Protein AF-A0AA41VUK5-F1 (afdb_monomer_lite)

Structure (mmCIF, N/CA/C/O backbone):
data_AF-A0AA41VUK5-F1
#
_entry.id   AF-A0AA41VUK5-F1
#
loop_
_atom_site.group_PDB
_atom_site.id
_atom_site.type_symbol
_atom_site.label_atom_id
_atom_site.label_alt_id
_atom_site.label_comp_id
_atom_site.label_asym_id
_atom_site.label_entity_id
_atom_site.label_seq_id
_atom_site.pdbx_PDB_ins_code
_atom_site.Cartn_x
_atom_site.Cartn_y
_atom_site.Cartn_z
_atom_site.occupancy
_atom_site.B_iso_or_equiv
_atom_site.auth_seq_id
_atom_site.auth_comp_id
_atom_site.auth_asym_id
_atom_site.auth_atom_id
_atom_site.pdbx_PDB_model_num
ATOM 1 N N . GLU A 1 1 ? 7.757 -3.189 17.950 1.00 80.50 1 GLU A N 1
ATOM 2 C CA . GLU A 1 1 ? 7.364 -1.776 18.162 1.00 80.50 1 GLU A CA 1
ATOM 3 C C . GLU A 1 1 ? 5.912 -1.468 17.794 1.00 80.50 1 GLU A C 1
ATOM 5 O O . GLU A 1 1 ? 5.217 -0.944 18.649 1.00 80.50 1 GLU A O 1
ATOM 10 N N . GLU A 1 2 ? 5.411 -1.801 16.595 1.00 85.94 2 GLU A N 1
ATOM 11 C CA . GLU A 1 2 ? 4.007 -1.494 16.221 1.00 85.94 2 GLU A CA 1
ATOM 12 C C . GLU A 1 2 ? 2.964 -2.156 17.134 1.00 85.94 2 GLU A C 1
ATOM 14 O O . GLU A 1 2 ? 2.007 -1.518 17.558 1.00 85.94 2 GLU A O 1
ATOM 19 N N . VAL A 1 3 ? 3.209 -3.399 17.563 1.00 90.19 3 VAL A N 1
ATOM 20 C CA . VAL A 1 3 ? 2.351 -4.091 18.543 1.00 90.19 3 VAL A CA 1
ATOM 21 C C . VAL A 1 3 ? 2.268 -3.326 19.873 1.00 90.19 3 VAL A C 1
ATOM 23 O O . VAL A 1 3 ? 1.224 -3.314 20.525 1.00 90.19 3 VAL A O 1
ATOM 26 N N . ALA A 1 4 ? 3.339 -2.635 20.275 1.00 90.19 4 ALA A N 1
ATOM 27 C CA . ALA A 1 4 ? 3.321 -1.806 21.478 1.00 90.19 4 ALA A CA 1
ATOM 28 C C . ALA A 1 4 ? 2.457 -0.547 21.281 1.00 90.19 4 ALA A C 1
ATOM 30 O O . ALA A 1 4 ? 1.720 -0.176 22.194 1.00 90.19 4 ALA A O 1
ATOM 31 N N . VAL A 1 5 ? 2.489 0.067 20.089 1.00 87.38 5 VAL A N 1
ATOM 32 C CA . VAL A 1 5 ? 1.608 1.193 19.721 1.00 87.38 5 VAL A CA 1
ATOM 33 C C . VAL A 1 5 ? 0.143 0.755 19.754 1.00 87.38 5 VAL A C 1
ATOM 35 O O . VAL A 1 5 ? -0.670 1.407 20.407 1.00 87.38 5 VAL A O 1
ATOM 38 N N . LEU A 1 6 ? -0.177 -0.396 19.155 1.00 89.31 6 LEU A N 1
ATOM 39 C CA . LEU A 1 6 ? -1.510 -1.006 19.207 1.00 89.31 6 LEU A CA 1
ATOM 40 C C . LEU A 1 6 ? -1.979 -1.235 20.651 1.00 89.31 6 LEU A C 1
ATOM 42 O O . LEU A 1 6 ? -3.085 -0.848 21.024 1.00 89.31 6 LEU A O 1
ATOM 46 N N . THR A 1 7 ? -1.124 -1.832 21.483 1.00 91.62 7 THR A N 1
ATOM 47 C CA . THR A 1 7 ? -1.455 -2.143 22.883 1.00 91.62 7 THR A CA 1
ATOM 48 C C . THR A 1 7 ? -1.691 -0.866 23.694 1.00 91.62 7 THR A C 1
ATOM 50 O O . THR A 1 7 ? -2.613 -0.804 24.509 1.00 91.62 7 THR A O 1
ATOM 53 N N . LYS A 1 8 ? -0.901 0.187 23.444 1.00 89.75 8 LYS A N 1
ATOM 54 C CA . LYS A 1 8 ? -1.077 1.507 24.063 1.00 89.75 8 LYS A CA 1
ATOM 55 C C . LYS A 1 8 ? -2.396 2.158 23.641 1.00 89.75 8 LYS A C 1
ATOM 57 O O . LYS A 1 8 ? -3.112 2.649 24.512 1.00 89.75 8 LYS A O 1
ATOM 62 N N . ALA A 1 9 ? -2.733 2.122 22.351 1.00 86.00 9 ALA A N 1
ATOM 63 C CA . ALA A 1 9 ? -3.999 2.644 21.837 1.00 86.00 9 ALA A CA 1
ATOM 64 C C . ALA A 1 9 ? -5.201 1.916 22.464 1.00 86.00 9 ALA A C 1
ATOM 66 O O . ALA A 1 9 ? -6.116 2.561 22.972 1.00 86.00 9 ALA A O 1
ATOM 67 N N . LEU A 1 10 ? -5.152 0.581 22.551 1.00 88.31 10 LEU A N 1
ATOM 68 C CA . LEU A 1 10 ? -6.179 -0.230 23.218 1.00 88.31 10 LEU A CA 1
ATOM 69 C C . LEU A 1 10 ? -6.346 0.135 24.698 1.00 88.31 10 LEU A C 1
ATOM 71 O O . LEU A 1 10 ? -7.467 0.330 25.175 1.00 88.31 10 LEU A O 1
ATOM 75 N N . ALA A 1 11 ? -5.235 0.268 25.427 1.00 89.06 11 ALA A N 1
ATOM 76 C CA . ALA A 1 11 ? -5.258 0.651 26.835 1.00 89.06 11 ALA A CA 1
ATOM 77 C C . ALA A 1 11 ? -5.835 2.063 27.044 1.00 89.06 11 ALA A C 1
ATOM 79 O O . ALA A 1 11 ? -6.553 2.298 28.018 1.00 89.06 11 ALA A O 1
ATOM 80 N N . GLN A 1 12 ? -5.550 3.003 26.139 1.00 86.88 12 GLN A N 1
ATOM 81 C CA . GLN A 1 12 ? -6.107 4.358 26.173 1.00 86.88 12 GLN A CA 1
ATOM 82 C C . GLN A 1 12 ? -7.608 4.368 25.876 1.00 86.88 12 GLN A C 1
ATOM 84 O O . GLN A 1 12 ? -8.361 4.985 26.630 1.00 86.88 12 GLN A O 1
ATOM 89 N N . SER A 1 13 ? -8.066 3.644 24.850 1.00 86.00 13 SER A N 1
ATOM 90 C CA . SER A 1 13 ? -9.497 3.514 24.549 1.00 86.00 13 SER A CA 1
ATOM 91 C C . SER A 1 13 ? -10.267 2.894 25.717 1.00 86.00 13 SER A C 1
ATOM 93 O O . SER A 1 13 ? -11.343 3.376 26.061 1.00 86.00 13 SER A O 1
ATOM 95 N N . SER A 1 14 ? -9.688 1.894 26.388 1.00 84.75 14 SER A N 1
ATOM 96 C CA . SER A 1 14 ? -10.277 1.279 27.585 1.00 84.75 14 SER A CA 1
ATOM 97 C C . SER A 1 14 ? -10.392 2.253 28.768 1.00 84.75 14 SER A C 1
ATOM 99 O O . SER A 1 14 ? -11.403 2.243 29.472 1.00 84.75 14 SER A O 1
ATOM 101 N N . LYS A 1 15 ? -9.386 3.112 28.987 1.00 85.00 15 LYS A N 1
ATOM 102 C CA . LYS A 1 15 ? -9.393 4.106 30.076 1.00 85.00 15 LYS A CA 1
ATOM 103 C C . LYS A 1 15 ? -10.351 5.267 29.816 1.00 85.00 15 LYS A C 1
ATOM 105 O O . LYS A 1 15 ? -11.057 5.676 30.736 1.00 85.00 15 LYS A O 1
ATOM 110 N N . ASN A 1 16 ? -10.354 5.793 28.593 1.00 82.88 16 ASN A N 1
ATOM 111 C CA . ASN A 1 16 ? -11.077 7.016 28.247 1.00 82.88 16 ASN A CA 1
ATOM 112 C C . ASN A 1 16 ? -12.556 6.754 27.958 1.00 82.88 16 ASN A C 1
ATOM 114 O O . ASN A 1 16 ? -13.398 7.578 28.301 1.00 82.88 16 ASN A O 1
ATOM 118 N N . ASN A 1 17 ? -12.884 5.590 27.393 1.00 76.38 17 ASN A N 1
ATOM 119 C CA . ASN A 1 17 ? -14.237 5.282 26.951 1.00 76.38 17 ASN A CA 1
ATOM 120 C C . ASN A 1 17 ? -14.781 4.042 27.670 1.00 76.38 17 ASN A C 1
ATOM 122 O O . ASN A 1 17 ? -14.970 2.987 27.064 1.00 76.38 17 ASN A O 1
ATOM 126 N N . LYS A 1 18 ? -15.023 4.157 28.984 1.00 75.81 18 LYS A N 1
ATOM 127 C CA . LYS A 1 18 ? -15.588 3.077 29.813 1.00 75.81 18 LYS A CA 1
ATOM 128 C C . LYS A 1 18 ? -16.894 2.541 29.205 1.00 75.81 18 LYS A C 1
ATOM 130 O O . LYS A 1 18 ? -17.957 3.118 29.409 1.00 75.81 18 LYS A O 1
ATOM 135 N N . GLY A 1 19 ? -16.798 1.427 28.481 1.00 73.56 19 GLY A N 1
ATOM 136 C CA . GLY A 1 19 ? -17.931 0.733 27.869 1.00 73.56 19 GLY A CA 1
ATOM 137 C C . GLY A 1 19 ? -18.245 1.104 26.416 1.00 73.56 19 GLY A C 1
ATOM 138 O O . GLY A 1 19 ? -19.202 0.550 25.880 1.00 73.56 19 GLY A O 1
ATOM 139 N N . SER A 1 20 ? -17.476 1.978 25.749 1.00 83.44 20 SER A N 1
ATOM 140 C CA . SER A 1 20 ? -17.679 2.170 24.306 1.00 83.44 20 SER A CA 1
ATOM 141 C C . SER A 1 20 ? -17.077 1.001 23.520 1.00 83.44 20 SER A C 1
ATOM 143 O O . SER A 1 20 ? -15.975 0.548 23.847 1.00 83.44 20 SER A O 1
ATOM 145 N N . PRO A 1 21 ? -17.731 0.539 22.443 1.00 86.06 21 PRO A N 1
ATOM 146 C CA . PRO A 1 21 ? -17.105 -0.399 21.523 1.00 86.06 21 PRO A CA 1
ATOM 147 C C . PRO A 1 21 ? -15.835 0.220 20.921 1.00 86.06 21 PRO A C 1
ATOM 149 O O . PRO A 1 21 ? -15.783 1.419 20.641 1.00 86.06 21 PRO A O 1
ATOM 152 N N . VAL A 1 22 ? -14.805 -0.604 20.738 1.00 85.88 22 VAL A N 1
ATOM 153 C CA . VAL A 1 22 ? -13.544 -0.222 20.088 1.00 85.88 22 VAL A CA 1
ATOM 154 C C . VAL A 1 22 ? -13.500 -0.875 18.715 1.00 85.88 22 VAL A C 1
ATOM 156 O O . VAL A 1 22 ? -13.716 -2.082 18.600 1.00 85.88 22 VAL A O 1
ATOM 159 N N . ASN A 1 23 ? -13.186 -0.101 17.674 1.00 85.19 23 ASN A N 1
ATOM 160 C CA . ASN A 1 23 ? -12.984 -0.657 16.341 1.00 85.19 23 ASN A CA 1
ATOM 161 C C . ASN A 1 23 ? -11.609 -1.340 16.246 1.00 85.19 23 ASN A C 1
ATOM 163 O O . ASN A 1 23 ? -10.607 -0.724 15.880 1.00 85.19 23 ASN A O 1
ATOM 167 N N . LEU A 1 24 ? -11.564 -2.629 16.591 1.00 86.88 24 LEU A N 1
ATOM 168 C CA . LEU A 1 24 ? -10.346 -3.438 16.509 1.00 86.88 24 LEU A CA 1
ATOM 169 C C . LEU A 1 24 ? -9.798 -3.541 15.082 1.00 86.88 24 LEU A C 1
ATOM 171 O O . LEU A 1 24 ? -8.582 -3.596 14.916 1.00 86.88 24 LEU A O 1
ATOM 175 N N . ALA A 1 25 ? -10.669 -3.545 14.069 1.00 81.75 25 ALA A N 1
ATOM 176 C CA . ALA A 1 25 ? -10.251 -3.663 12.677 1.00 81.75 25 ALA A CA 1
ATOM 177 C C . ALA A 1 25 ? -9.409 -2.455 12.246 1.00 81.75 25 ALA A C 1
ATOM 179 O O . ALA A 1 25 ? -8.346 -2.635 11.657 1.00 81.75 25 ALA A O 1
ATOM 180 N N . ASP A 1 26 ? -9.824 -1.238 12.610 1.00 78.69 26 ASP A N 1
ATOM 181 C CA . ASP A 1 26 ? -9.050 -0.027 12.316 1.00 78.69 26 ASP A CA 1
ATOM 182 C C . ASP A 1 26 ? -7.681 -0.041 13.011 1.00 78.69 26 ASP A C 1
ATOM 184 O O . ASP A 1 26 ? -6.660 0.220 12.373 1.00 78.69 26 ASP A O 1
ATOM 188 N N . LEU A 1 27 ? -7.635 -0.395 14.300 1.00 83.06 27 LEU A N 1
ATOM 189 C CA . LEU A 1 27 ? -6.386 -0.430 15.069 1.00 83.06 27 LEU A CA 1
ATOM 190 C C . LEU A 1 27 ? -5.403 -1.489 14.543 1.00 83.06 27 LEU A C 1
ATOM 192 O O . LEU A 1 27 ? -4.204 -1.224 14.418 1.00 83.06 27 LEU A O 1
ATOM 196 N N . LEU A 1 28 ? -5.901 -2.682 14.208 1.00 85.69 28 LEU A N 1
ATOM 197 C CA . LEU A 1 28 ? -5.095 -3.754 13.619 1.00 85.69 28 LEU A CA 1
ATOM 198 C C . LEU A 1 28 ? -4.603 -3.392 12.218 1.00 85.69 28 LEU A C 1
ATOM 200 O O . LEU A 1 28 ? -3.453 -3.692 11.887 1.00 85.69 28 LEU A O 1
ATOM 204 N N . ASN A 1 29 ? -5.437 -2.728 11.416 1.00 79.50 29 ASN A N 1
ATOM 205 C CA . ASN A 1 29 ? -5.056 -2.283 10.082 1.00 79.50 29 ASN A CA 1
ATOM 206 C C . ASN A 1 29 ? -3.911 -1.262 10.148 1.00 79.50 29 ASN A C 1
ATOM 208 O O . ASN A 1 29 ? -2.914 -1.420 9.445 1.00 79.50 29 ASN A O 1
ATOM 212 N N . VAL A 1 30 ? -3.987 -0.283 11.058 1.00 80.94 30 VAL A N 1
ATOM 213 C CA . VAL A 1 30 ? -2.900 0.687 11.294 1.00 80.94 30 VAL A CA 1
ATOM 214 C C . VAL A 1 30 ? -1.613 -0.019 11.732 1.00 80.94 30 VAL A C 1
ATOM 216 O O . VAL A 1 30 ? -0.552 0.227 11.160 1.00 80.94 30 VAL A O 1
ATOM 219 N N . CYS A 1 31 ? -1.699 -0.937 12.699 1.00 84.81 31 CYS A N 1
ATOM 220 C CA . CYS A 1 31 ? -0.542 -1.696 13.182 1.00 84.81 31 CYS A CA 1
ATOM 221 C C . CYS A 1 31 ? 0.126 -2.510 12.062 1.00 84.81 31 CYS A C 1
ATOM 223 O O . CYS A 1 31 ? 1.348 -2.483 11.913 1.00 84.81 31 CYS A O 1
ATOM 225 N N . THR A 1 32 ? -0.669 -3.233 11.272 1.00 84.31 32 THR A N 1
ATOM 226 C CA . THR A 1 32 ? -0.176 -4.099 10.189 1.00 84.31 32 THR A CA 1
ATOM 227 C C . THR A 1 32 ? 0.412 -3.270 9.054 1.00 84.31 32 THR A C 1
ATOM 229 O O . THR A 1 32 ? 1.524 -3.542 8.604 1.00 84.31 32 THR A O 1
ATOM 232 N N . THR A 1 33 ? -0.286 -2.207 8.652 1.00 81.44 33 THR A N 1
ATOM 233 C CA . THR A 1 33 ? 0.164 -1.274 7.615 1.00 81.44 33 THR A CA 1
ATOM 234 C C . THR A 1 33 ? 1.493 -0.632 7.990 1.00 81.44 33 THR A C 1
ATOM 236 O O . THR A 1 33 ? 2.424 -0.644 7.191 1.00 81.44 33 THR A O 1
ATOM 239 N N . ASN A 1 34 ? 1.632 -0.133 9.219 1.00 83.81 34 ASN A N 1
ATOM 240 C CA . ASN A 1 34 ? 2.887 0.463 9.666 1.00 83.81 34 ASN A CA 1
ATOM 241 C C . ASN A 1 34 ? 4.019 -0.553 9.799 1.00 83.81 34 ASN A C 1
ATOM 243 O O . ASN A 1 34 ? 5.170 -0.215 9.523 1.00 83.81 34 ASN A O 1
ATOM 247 N N . ALA A 1 35 ? 3.721 -1.787 10.209 1.00 86.81 35 ALA A N 1
ATOM 248 C CA . ALA A 1 35 ? 4.729 -2.838 10.279 1.00 86.81 35 ALA A CA 1
ATOM 249 C C . ALA A 1 35 ? 5.271 -3.164 8.880 1.00 86.81 35 ALA A C 1
ATOM 251 O O . ALA A 1 35 ? 6.487 -3.189 8.691 1.00 86.81 35 ALA A O 1
ATOM 252 N N . LEU A 1 36 ? 4.381 -3.337 7.898 1.00 84.62 36 LEU A N 1
ATOM 253 C CA . LEU A 1 36 ? 4.754 -3.565 6.502 1.00 84.62 36 LEU A CA 1
ATOM 254 C C . LEU A 1 36 ? 5.502 -2.366 5.918 1.00 84.62 36 LEU A C 1
ATOM 256 O O . LEU A 1 36 ? 6.587 -2.537 5.372 1.00 84.62 36 LEU A O 1
ATOM 260 N N . ALA A 1 37 ? 4.982 -1.152 6.095 1.00 81.69 37 ALA A N 1
ATOM 261 C CA . ALA A 1 37 ? 5.605 0.066 5.591 1.00 81.69 37 ALA A CA 1
ATOM 262 C C . ALA A 1 37 ? 7.032 0.256 6.117 1.00 81.69 37 ALA A C 1
ATOM 264 O O . ALA A 1 37 ? 7.923 0.626 5.357 1.00 81.69 37 ALA A O 1
ATOM 265 N N . ARG A 1 38 ? 7.289 -0.067 7.389 1.00 82.25 38 ARG A N 1
ATOM 266 C CA . ARG A 1 38 ? 8.641 0.027 7.949 1.00 82.25 38 ARG A CA 1
ATOM 267 C C . ARG A 1 38 ? 9.606 -1.000 7.376 1.00 82.25 38 ARG A C 1
ATOM 269 O O . ARG A 1 38 ? 10.774 -0.680 7.187 1.00 82.25 38 ARG A O 1
ATOM 276 N N . VAL A 1 39 ? 9.138 -2.211 7.085 1.00 85.88 39 VAL A N 1
ATOM 277 C CA . VAL A 1 39 ? 9.969 -3.247 6.453 1.00 85.88 39 VAL A CA 1
ATOM 278 C C . VAL A 1 39 ? 10.235 -2.921 4.982 1.00 85.88 39 VAL A C 1
ATOM 280 O O . VAL A 1 39 ? 11.359 -3.081 4.506 1.00 85.88 39 VAL A O 1
ATOM 283 N N . LEU A 1 40 ? 9.211 -2.458 4.266 1.00 84.06 40 LEU A N 1
ATOM 284 C CA . LEU A 1 40 ? 9.274 -2.215 2.828 1.00 84.06 40 LEU A CA 1
ATOM 285 C C . LEU A 1 40 ? 9.970 -0.892 2.491 1.00 84.06 40 LEU A C 1
ATOM 287 O O . LEU A 1 40 ? 10.808 -0.856 1.597 1.00 84.06 40 LEU A O 1
ATOM 291 N N . LEU A 1 41 ? 9.637 0.178 3.214 1.00 81.62 41 LEU A N 1
ATOM 292 C CA . LEU A 1 41 ? 9.941 1.570 2.855 1.00 81.62 41 LEU A CA 1
ATOM 293 C C . LEU A 1 41 ? 10.785 2.294 3.916 1.00 81.62 41 LEU A C 1
ATOM 295 O O . LEU A 1 41 ? 11.070 3.478 3.761 1.00 81.62 41 LEU A O 1
ATOM 299 N N . GLY A 1 42 ? 11.096 1.635 5.038 1.00 76.50 42 GLY A N 1
ATOM 300 C CA . GLY A 1 42 ? 11.865 2.225 6.141 1.00 76.50 42 GLY A CA 1
ATOM 301 C C . GLY A 1 42 ? 11.107 3.257 6.978 1.00 76.50 42 GLY A C 1
ATOM 302 O O . GLY A 1 42 ? 11.648 3.784 7.947 1.00 76.50 42 GLY A O 1
ATOM 303 N N . THR A 1 43 ? 9.843 3.543 6.653 1.00 76.00 43 THR A N 1
ATOM 304 C CA . THR A 1 43 ? 9.056 4.606 7.290 1.00 76.00 43 THR A CA 1
ATOM 305 C C . THR A 1 43 ? 7.667 4.136 7.698 1.00 76.00 43 THR A C 1
ATOM 307 O O . THR A 1 43 ? 7.145 3.149 7.182 1.00 76.00 43 THR A O 1
ATOM 310 N N . ARG A 1 44 ? 7.049 4.840 8.650 1.00 72.75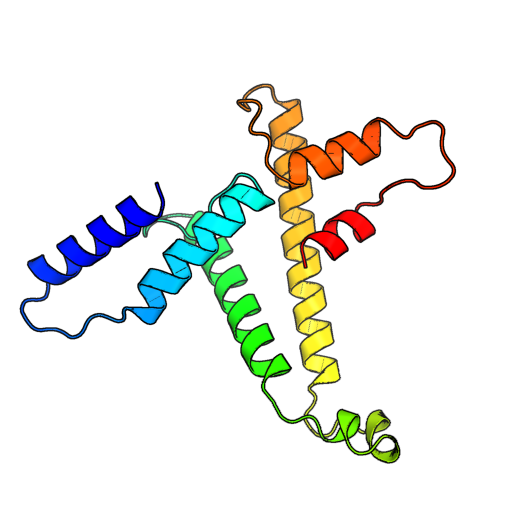 44 ARG A N 1
ATOM 311 C CA . ARG A 1 44 ? 5.628 4.644 8.952 1.00 72.75 44 ARG A CA 1
ATOM 312 C C . ARG A 1 44 ? 4.798 5.392 7.923 1.00 72.75 44 ARG A C 1
ATOM 314 O O . ARG A 1 44 ? 5.109 6.528 7.573 1.00 72.75 44 ARG A O 1
ATOM 321 N N . VAL A 1 45 ? 3.720 4.760 7.484 1.00 69.62 45 VAL A N 1
ATOM 322 C CA . VAL A 1 45 ? 2.749 5.403 6.601 1.00 69.62 45 VAL A CA 1
ATOM 323 C C . VAL A 1 45 ? 1.651 6.055 7.431 1.00 69.62 45 VAL A C 1
ATOM 325 O O . VAL A 1 45 ? 1.275 7.175 7.121 1.00 69.62 45 VAL A O 1
ATOM 328 N N . CYS A 1 46 ? 1.225 5.422 8.527 1.00 65.81 46 CYS A N 1
ATOM 329 C CA . CYS A 1 46 ? 0.247 5.938 9.475 1.00 65.81 46 CYS A CA 1
ATOM 330 C C . CYS A 1 46 ? 0.887 6.643 10.678 1.00 65.81 46 CYS A C 1
ATOM 332 O O . CYS A 1 46 ? 1.633 6.026 11.444 1.00 65.81 46 CYS A O 1
ATOM 334 N N . GLY A 1 47 ? 0.578 7.934 10.843 1.00 62.00 47 GLY A N 1
ATOM 335 C CA . GLY A 1 47 ? 0.980 8.740 11.999 1.00 62.00 47 GLY A CA 1
ATOM 336 C C . GLY A 1 47 ? 0.237 8.372 13.289 1.00 62.00 47 GLY A C 1
ATOM 337 O O . GLY A 1 47 ? -0.753 7.643 13.272 1.00 62.00 47 GLY A O 1
ATOM 338 N N . ASP A 1 48 ? 0.723 8.887 14.416 1.00 55.91 48 ASP A N 1
ATOM 339 C CA . ASP A 1 48 ? 0.187 8.688 15.770 1.00 55.91 48 ASP A CA 1
ATOM 340 C C . ASP A 1 48 ? -0.831 9.757 16.215 1.00 55.91 48 ASP A C 1
ATOM 342 O O . ASP A 1 48 ? -1.238 9.765 17.376 1.00 55.91 48 ASP A O 1
ATOM 346 N N . GLY A 1 49 ? -1.305 10.595 15.286 1.00 50.22 49 GLY A N 1
ATOM 347 C CA . GLY A 1 49 ? -2.492 11.432 15.482 1.00 50.22 49 GLY A CA 1
ATOM 348 C C . GLY A 1 49 ? -2.334 12.924 15.206 1.00 50.22 49 GLY A C 1
ATOM 349 O O . GLY A 1 49 ? -3.355 13.592 15.135 1.00 50.22 49 GLY A O 1
ATOM 350 N N . GLU A 1 50 ? -1.131 13.472 14.999 1.00 37.94 50 GLU A N 1
ATOM 351 C CA . GLU A 1 50 ? -0.966 14.899 14.666 1.00 37.94 50 GLU A CA 1
ATOM 352 C C . GLU A 1 50 ? 0.252 15.127 13.747 1.00 37.94 50 GLU A C 1
ATOM 354 O O . GLU A 1 50 ? 1.391 14.868 14.130 1.00 37.94 50 GLU A O 1
ATOM 359 N N . GLY A 1 51 ? 0.032 15.612 12.515 1.00 41.78 51 GLY A N 1
ATOM 360 C CA . GLY A 1 51 ? 1.100 16.086 11.617 1.00 41.78 51 GLY A CA 1
ATOM 361 C C . GLY A 1 51 ? 0.972 15.673 10.144 1.00 41.78 51 GLY A C 1
ATOM 362 O O . GLY A 1 51 ? 0.047 14.974 9.745 1.00 41.78 51 GLY A O 1
ATOM 363 N N . LEU A 1 52 ? 1.935 16.095 9.311 1.00 43.50 52 LEU A N 1
ATOM 364 C CA . LEU A 1 52 ? 1.994 15.826 7.858 1.00 43.50 52 LEU A CA 1
ATOM 365 C C . LEU A 1 52 ? 1.956 14.319 7.504 1.00 43.50 52 LEU A C 1
ATOM 367 O O . LEU A 1 52 ? 1.523 13.952 6.412 1.00 43.50 52 LEU A O 1
ATOM 371 N N . ALA A 1 53 ? 2.375 13.460 8.443 1.00 52.44 53 ALA A N 1
ATOM 372 C CA . ALA A 1 53 ? 2.282 12.002 8.356 1.00 52.44 53 ALA A CA 1
ATOM 373 C C . ALA A 1 53 ? 0.830 11.503 8.232 1.00 52.44 53 ALA A C 1
ATOM 375 O O . ALA A 1 53 ? 0.590 10.464 7.624 1.00 52.44 53 ALA A O 1
ATOM 376 N N . ASP A 1 54 ? -0.145 12.262 8.735 1.00 61.41 54 ASP A N 1
ATOM 377 C CA . ASP A 1 54 ? -1.563 11.906 8.696 1.00 61.41 54 ASP A CA 1
ATOM 378 C C . ASP A 1 54 ? -2.152 11.983 7.276 1.00 61.41 54 ASP A C 1
ATOM 380 O O . ASP A 1 54 ? -2.938 11.133 6.874 1.00 61.41 54 ASP A O 1
ATOM 384 N N . LYS A 1 55 ? -1.682 12.921 6.439 1.00 67.88 55 LYS A N 1
ATOM 385 C CA . LYS A 1 55 ? -2.144 13.015 5.041 1.00 67.88 55 LYS A CA 1
ATOM 386 C C . LYS A 1 55 ? -1.626 11.867 4.175 1.00 67.88 55 LYS A C 1
ATOM 388 O O . LYS A 1 55 ? -2.396 11.281 3.423 1.00 67.88 55 LYS A O 1
ATOM 393 N N . LYS A 1 56 ? -0.335 11.524 4.298 1.00 69.94 56 LYS A N 1
ATOM 394 C CA . LYS A 1 56 ? 0.287 10.398 3.569 1.00 69.94 56 LYS A CA 1
ATOM 395 C C . LYS A 1 56 ? -0.329 9.062 4.008 1.00 69.94 56 LYS A C 1
ATOM 397 O O . LYS A 1 56 ? -0.619 8.213 3.170 1.00 69.94 56 LYS A O 1
ATOM 402 N N . SER A 1 57 ? -0.595 8.928 5.309 1.00 70.44 57 SER A N 1
ATOM 403 C CA . SER A 1 57 ? -1.361 7.834 5.916 1.00 70.44 57 SER A CA 1
ATOM 404 C C . SER A 1 57 ? -2.741 7.676 5.310 1.00 70.44 57 SER A C 1
ATOM 406 O O . SER A 1 57 ? -3.122 6.585 4.889 1.00 70.44 57 SER A O 1
ATOM 408 N N . GLN A 1 58 ? -3.494 8.774 5.287 1.00 73.06 58 GLN A N 1
ATOM 409 C CA . GLN A 1 58 ? -4.869 8.787 4.831 1.00 73.06 58 GLN A CA 1
ATOM 410 C C . GLN A 1 58 ? -4.946 8.459 3.341 1.00 73.06 58 GLN A C 1
ATOM 412 O O . GLN A 1 58 ? -5.733 7.599 2.958 1.00 73.06 58 GLN A O 1
ATOM 417 N N . GLU A 1 59 ? -4.076 9.057 2.524 1.00 79.88 59 GLU A N 1
ATOM 418 C CA . GLU A 1 59 ? -3.987 8.764 1.092 1.00 79.88 59 GLU A CA 1
ATOM 419 C C . GLU A 1 59 ? -3.679 7.280 0.841 1.00 79.88 59 GLU A C 1
ATOM 421 O O . GLU A 1 59 ? -4.349 6.638 0.032 1.00 79.88 59 GLU A O 1
ATOM 426 N N . PHE A 1 60 ? -2.723 6.698 1.573 1.00 79.19 60 PHE A N 1
ATOM 427 C CA . PHE A 1 60 ? -2.413 5.273 1.458 1.00 79.19 60 PHE A CA 1
ATOM 428 C C . PHE A 1 60 ? -3.565 4.379 1.924 1.00 79.19 60 PHE A C 1
ATOM 430 O O . PHE A 1 60 ? -3.919 3.425 1.232 1.00 79.19 60 PHE A O 1
ATOM 437 N N . LYS A 1 61 ? -4.192 4.696 3.065 1.00 75.19 61 LYS A N 1
ATOM 438 C CA . LYS A 1 61 ? -5.351 3.956 3.583 1.00 75.19 61 LYS A CA 1
ATOM 439 C C . LYS A 1 61 ? -6.494 3.963 2.569 1.00 75.19 61 LYS A C 1
ATOM 441 O O . LYS A 1 61 ? -7.073 2.911 2.310 1.00 75.19 61 LYS A O 1
ATOM 446 N N . GLU A 1 62 ? -6.801 5.117 1.982 1.00 82.25 62 GLU A N 1
ATOM 447 C CA . GLU A 1 62 ? -7.821 5.249 0.938 1.00 82.25 62 GLU A CA 1
ATOM 448 C C . GLU A 1 62 ? -7.499 4.381 -0.278 1.00 82.25 62 GLU A C 1
ATOM 450 O O . GLU A 1 62 ? -8.370 3.650 -0.746 1.00 82.25 62 GLU A O 1
ATOM 455 N N . MET A 1 63 ? -6.252 4.408 -0.756 1.00 86.88 63 MET A N 1
ATOM 456 C CA . MET A 1 63 ? -5.828 3.586 -1.888 1.00 86.88 63 MET A CA 1
ATOM 457 C C . MET A 1 63 ? -5.923 2.081 -1.591 1.00 86.88 63 MET A C 1
ATOM 459 O O . MET A 1 63 ? -6.434 1.330 -2.417 1.00 86.88 63 MET A O 1
ATOM 463 N N . VAL A 1 64 ? -5.495 1.626 -0.409 1.00 80.25 64 VAL A N 1
ATOM 464 C CA . VAL A 1 64 ? -5.587 0.208 -0.008 1.00 80.25 64 VAL A CA 1
ATOM 465 C C . VAL A 1 64 ? -7.040 -0.252 0.098 1.00 80.25 64 VAL A C 1
ATOM 467 O O . VAL A 1 64 ? -7.383 -1.330 -0.390 1.00 80.25 64 VAL A O 1
ATOM 470 N N . VAL A 1 65 ? -7.912 0.565 0.697 1.00 81.75 65 VAL A N 1
ATOM 471 C CA . VAL A 1 65 ? -9.351 0.269 0.765 1.00 81.75 65 VAL A CA 1
ATOM 472 C C . VAL A 1 65 ? -9.945 0.191 -0.640 1.00 81.75 65 VAL A C 1
ATOM 474 O O . VAL A 1 65 ? -10.713 -0.727 -0.927 1.00 81.75 65 VAL A O 1
ATOM 477 N N . GLU A 1 66 ? -9.564 1.104 -1.535 1.00 84.56 66 GLU A N 1
ATOM 478 C CA . GLU A 1 66 ? -10.019 1.093 -2.924 1.00 84.56 66 GLU A CA 1
ATOM 479 C C . GLU A 1 66 ? -9.557 -0.177 -3.663 1.00 84.56 66 GLU A C 1
ATOM 481 O O . GLU A 1 66 ? -10.372 -0.781 -4.359 1.00 84.56 66 GLU A O 1
ATOM 486 N N . VAL A 1 67 ? -8.321 -0.660 -3.447 1.00 85.75 67 VAL A N 1
ATOM 487 C CA . VAL A 1 67 ? -7.843 -1.941 -4.018 1.00 85.75 67 VAL A CA 1
ATOM 488 C C . VAL A 1 67 ? -8.686 -3.098 -3.505 1.00 85.75 67 VAL A C 1
ATOM 490 O O . VAL A 1 67 ? -9.149 -3.907 -4.300 1.00 85.75 67 VAL A O 1
ATOM 493 N N . MET A 1 68 ? -8.909 -3.189 -2.190 1.00 80.88 68 MET A N 1
ATOM 494 C CA . MET A 1 68 ? -9.685 -4.289 -1.607 1.00 80.88 68 MET A CA 1
ATOM 495 C C . MET A 1 68 ? -11.113 -4.331 -2.157 1.00 80.88 68 MET A C 1
ATOM 497 O O . MET A 1 68 ? -11.628 -5.407 -2.457 1.00 80.88 68 MET A O 1
ATOM 501 N N . VAL A 1 69 ? -11.740 -3.164 -2.323 1.00 84.88 69 VAL A N 1
ATOM 502 C CA . VAL A 1 69 ? -13.076 -3.055 -2.917 1.00 84.88 69 VAL A CA 1
ATOM 503 C C . VAL A 1 69 ? -13.046 -3.460 -4.389 1.00 84.88 69 VAL A C 1
ATOM 505 O O . VAL A 1 69 ? -13.847 -4.297 -4.791 1.00 84.88 69 VAL A O 1
ATOM 508 N N . LEU A 1 70 ? -12.134 -2.909 -5.195 1.00 83.88 70 LEU A N 1
ATOM 509 C CA . LEU A 1 70 ? -12.072 -3.204 -6.631 1.00 83.88 70 LEU A CA 1
ATOM 510 C C . LEU A 1 70 ? -11.728 -4.669 -6.918 1.00 83.88 70 LEU A C 1
ATOM 512 O O . LEU A 1 70 ? -12.338 -5.252 -7.807 1.00 83.88 70 LEU A O 1
ATOM 516 N N . SER A 1 71 ? -10.829 -5.271 -6.139 1.00 78.56 71 SER A N 1
ATOM 517 C CA . SER A 1 71 ? -10.462 -6.689 -6.254 1.00 78.56 71 SER A CA 1
ATOM 518 C C . SER A 1 71 ? -11.554 -7.639 -5.752 1.00 78.56 71 SER A C 1
ATOM 520 O O . SER A 1 71 ? -11.574 -8.804 -6.135 1.00 78.56 71 SER A O 1
ATOM 522 N N . GLY A 1 72 ? -12.448 -7.170 -4.875 1.00 77.94 72 GLY A N 1
ATOM 523 C CA . GLY A 1 72 ? -13.555 -7.962 -4.332 1.00 77.94 72 GLY A CA 1
ATOM 524 C C . GLY A 1 72 ? -14.860 -7.861 -5.128 1.00 77.94 72 GLY A C 1
ATOM 525 O O . GLY A 1 72 ? -15.779 -8.649 -4.895 1.00 77.94 72 GLY A O 1
ATOM 526 N N . ILE A 1 73 ? -14.980 -6.897 -6.045 1.00 78.75 73 ILE A N 1
ATOM 527 C CA . ILE A 1 73 ? -16.174 -6.746 -6.881 1.00 78.75 73 ILE A CA 1
ATOM 528 C C . ILE A 1 73 ? -16.167 -7.813 -7.974 1.00 78.75 73 ILE A C 1
ATOM 530 O O . ILE A 1 73 ? -15.186 -8.007 -8.684 1.00 78.75 73 ILE A O 1
ATOM 534 N N . PHE A 1 74 ? -17.314 -8.465 -8.150 1.00 68.00 74 PHE A N 1
ATOM 535 C CA . PHE A 1 74 ? -17.539 -9.375 -9.262 1.00 68.00 74 PHE A CA 1
ATOM 536 C C . PHE A 1 74 ? -17.545 -8.591 -10.582 1.00 68.00 74 PHE A C 1
ATOM 538 O O . PHE A 1 74 ? -18.498 -7.853 -10.852 1.00 68.00 74 PHE A O 1
ATOM 545 N N . ASN A 1 75 ? -16.487 -8.735 -11.381 1.00 65.69 75 ASN A N 1
ATOM 546 C CA . ASN A 1 75 ? -16.353 -8.100 -12.687 1.00 65.69 75 ASN A CA 1
ATOM 547 C C . ASN A 1 75 ? -16.845 -9.046 -13.790 1.00 65.69 75 ASN A C 1
ATOM 549 O O . ASN A 1 75 ? -16.225 -10.065 -14.071 1.00 65.69 75 ASN A O 1
ATOM 553 N N . LEU A 1 76 ? -17.957 -8.701 -14.443 1.00 65.81 76 LEU A N 1
ATOM 554 C CA . LEU A 1 76 ? -18.554 -9.521 -15.511 1.00 65.81 76 LEU A CA 1
ATOM 555 C C . LEU A 1 76 ? -17.606 -9.764 -16.697 1.00 65.81 76 LEU A C 1
ATOM 557 O O . LEU A 1 76 ? -17.722 -10.801 -17.349 1.00 65.81 76 LEU A O 1
ATOM 561 N N . GLY A 1 77 ? -16.674 -8.840 -16.959 1.00 63.91 77 GLY A N 1
ATOM 562 C CA . GLY A 1 77 ? -15.660 -8.995 -18.007 1.00 63.91 77 GLY A CA 1
ATOM 563 C C . GLY A 1 77 ? -14.704 -10.164 -17.754 1.00 63.91 77 GLY A C 1
ATOM 564 O O . GLY A 1 77 ? -14.297 -10.818 -18.707 1.00 63.91 77 GLY A O 1
ATOM 565 N N . ASP A 1 78 ? -14.442 -10.497 -16.486 1.00 70.50 78 ASP A N 1
ATOM 566 C CA . ASP A 1 78 ? -13.547 -11.601 -16.108 1.00 70.50 78 ASP A CA 1
ATOM 567 C C . ASP A 1 78 ? -14.210 -12.978 -16.315 1.00 70.50 78 ASP A C 1
ATOM 569 O O . ASP A 1 78 ? -13.528 -13.994 -16.432 1.00 70.50 78 ASP A O 1
ATOM 573 N N . PHE A 1 79 ? -15.547 -13.021 -16.390 1.00 72.69 79 PHE A N 1
ATOM 574 C CA . PHE A 1 79 ? -16.331 -14.251 -16.578 1.00 72.69 79 PHE A CA 1
ATOM 575 C C . PHE A 1 79 ? -16.893 -14.403 -17.994 1.00 72.69 79 PHE A C 1
ATOM 577 O O . PHE A 1 79 ? -17.156 -15.521 -18.437 1.00 72.69 79 PHE A O 1
ATOM 584 N N . ILE A 1 80 ? -17.106 -13.293 -18.706 1.00 78.50 80 ILE A N 1
ATOM 585 C CA . ILE A 1 80 ? -17.660 -13.268 -20.060 1.00 78.50 80 ILE A CA 1
ATOM 586 C C . ILE A 1 80 ? -16.727 -12.418 -20.937 1.00 78.50 80 ILE A C 1
ATOM 588 O O . ILE A 1 80 ? -16.946 -11.210 -21.071 1.00 78.50 80 ILE A O 1
ATOM 592 N N . PRO A 1 81 ? -15.720 -13.035 -21.588 1.00 71.00 81 PRO A N 1
ATOM 593 C CA . PRO A 1 81 ? -14.700 -12.319 -22.363 1.00 71.00 81 PRO A CA 1
ATOM 594 C C . PRO A 1 81 ? -15.271 -11.415 -23.467 1.00 71.00 81 PRO A C 1
ATOM 596 O O . PRO A 1 81 ? -14.722 -10.368 -23.787 1.00 71.00 81 PRO A O 1
ATOM 599 N N . SER A 1 82 ? -16.435 -11.756 -24.030 1.00 75.75 82 SER A N 1
ATOM 600 C CA . SER A 1 82 ? -17.104 -10.930 -25.045 1.00 75.75 82 SER A CA 1
ATOM 601 C C . SER A 1 82 ? -17.650 -9.593 -24.517 1.00 75.75 82 SER A C 1
ATOM 603 O O . SER A 1 82 ? -18.007 -8.728 -25.316 1.00 75.75 82 SER A O 1
ATOM 605 N N . LEU A 1 83 ? -17.741 -9.409 -23.194 1.00 66.56 83 LEU A N 1
ATOM 606 C CA . LEU A 1 83 ? -18.183 -8.169 -22.538 1.00 66.56 83 LEU A CA 1
ATOM 607 C C . LEU A 1 83 ? -17.012 -7.330 -21.993 1.00 66.56 83 LEU A C 1
ATOM 609 O O . LEU A 1 83 ? -17.252 -6.249 -21.455 1.00 66.56 83 LEU A O 1
ATOM 613 N N . GLU A 1 84 ? -15.765 -7.782 -22.163 1.00 64.50 84 GLU A N 1
ATOM 614 C CA . GLU A 1 84 ? -14.556 -7.119 -21.648 1.00 64.50 84 GLU A CA 1
ATOM 615 C C . GLU A 1 84 ? -14.412 -5.677 -22.165 1.00 64.50 84 GLU A C 1
ATOM 617 O O . GLU A 1 84 ? -14.053 -4.769 -21.417 1.00 64.50 84 GLU A O 1
ATOM 622 N N . TRP A 1 85 ? -14.789 -5.427 -23.425 1.00 65.44 85 TRP A N 1
ATOM 623 C CA . TRP A 1 85 ? -14.672 -4.100 -24.042 1.00 65.44 85 TRP A CA 1
ATOM 624 C C . TRP A 1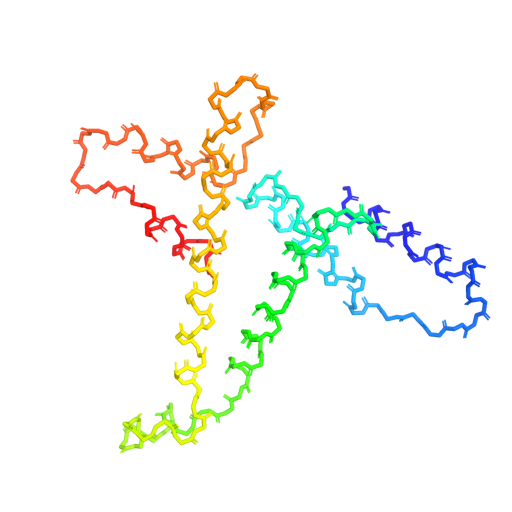 85 ? -15.620 -3.049 -23.449 1.00 65.44 85 TRP A C 1
ATOM 626 O O . TRP A 1 85 ? -15.385 -1.851 -23.609 1.00 65.44 85 TRP A O 1
ATOM 636 N N . PHE A 1 86 ? -16.702 -3.479 -22.795 1.00 65.75 86 PHE A N 1
ATOM 637 C CA . PHE A 1 86 ? -17.783 -2.578 -22.407 1.00 65.75 86 PHE A CA 1
ATOM 638 C C . PHE A 1 86 ? -17.577 -1.968 -21.008 1.00 65.75 86 PHE A C 1
ATOM 640 O O . PHE A 1 86 ? -18.258 -1.000 -20.685 1.00 65.75 86 PHE A O 1
ATOM 647 N N . ASP A 1 87 ? -16.650 -2.505 -20.190 1.00 66.62 87 ASP A N 1
ATOM 648 C CA . ASP A 1 87 ? -16.328 -2.060 -18.813 1.00 66.62 87 ASP A CA 1
ATOM 649 C C . ASP A 1 87 ? -17.570 -1.548 -18.047 1.00 66.62 87 ASP A C 1
ATOM 651 O O . ASP A 1 87 ? -17.579 -0.446 -17.496 1.00 66.62 87 ASP A O 1
ATOM 655 N N . PHE A 1 88 ? -18.666 -2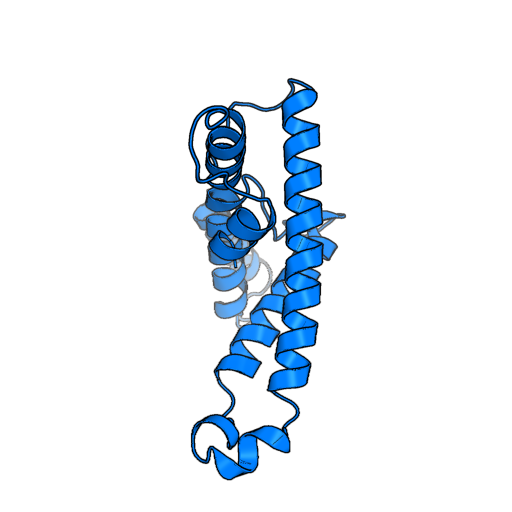.325 -18.057 1.00 63.78 88 PHE A N 1
ATOM 656 C CA . PHE A 1 88 ? -19.989 -1.887 -17.576 1.00 63.78 88 PHE A CA 1
ATOM 657 C C . PHE A 1 88 ? -19.967 -1.352 -16.134 1.00 63.78 88 PHE A C 1
ATOM 659 O O . PHE A 1 88 ? -20.729 -0.451 -15.788 1.00 63.78 88 PHE A O 1
ATOM 666 N N . GLN A 1 89 ? -19.095 -1.900 -15.285 1.00 66.12 89 GLN A N 1
ATOM 667 C CA . GLN A 1 89 ? -18.948 -1.506 -13.878 1.00 66.12 89 GLN A CA 1
ATOM 668 C C . GLN A 1 89 ? -17.816 -0.488 -13.652 1.00 66.12 89 GLN A C 1
ATOM 670 O O . GLN A 1 89 ? -17.589 -0.042 -12.520 1.00 66.12 89 GLN A O 1
ATOM 675 N N . ARG A 1 90 ? -17.122 -0.088 -14.724 1.00 78.38 90 ARG A N 1
ATOM 676 C CA . ARG A 1 90 ? -15.966 0.814 -14.713 1.00 78.38 90 ARG A CA 1
ATOM 677 C C . ARG A 1 90 ? -14.792 0.321 -13.863 1.00 78.38 90 ARG A C 1
ATOM 679 O O . ARG A 1 90 ? -13.980 1.133 -13.411 1.00 78.38 90 ARG A O 1
ATOM 686 N N . VAL A 1 91 ? -14.725 -0.981 -13.584 1.00 78.12 91 VAL A N 1
ATOM 687 C CA . VAL A 1 91 ? -13.740 -1.580 -12.671 1.00 78.12 91 VAL A CA 1
ATOM 688 C C . VAL A 1 91 ? -12.344 -1.413 -13.252 1.00 78.12 91 VAL A C 1
ATOM 690 O O . VAL A 1 91 ? -11.456 -0.921 -12.555 1.00 78.12 91 VAL A O 1
ATOM 693 N N . ALA A 1 92 ? -12.167 -1.686 -14.548 1.00 79.19 92 ALA A N 1
ATOM 694 C CA . ALA A 1 92 ? -10.877 -1.525 -15.211 1.00 79.19 92 ALA A CA 1
ATOM 695 C C . ALA A 1 92 ? -10.429 -0.054 -15.218 1.00 79.19 92 ALA A C 1
ATOM 697 O O . ALA A 1 92 ? -9.270 0.256 -14.925 1.00 79.19 92 ALA A O 1
ATOM 698 N N . SER A 1 93 ? -11.343 0.885 -15.490 1.00 84.69 93 SER A N 1
ATOM 699 C CA . SER A 1 93 ? -11.031 2.317 -15.419 1.00 84.69 93 SER A CA 1
ATOM 700 C C . SER A 1 93 ? -10.671 2.789 -14.006 1.00 84.69 93 SER A C 1
ATOM 702 O O . SER A 1 93 ? -9.770 3.620 -13.863 1.00 84.69 93 SER A O 1
ATOM 704 N N . LYS A 1 94 ? -11.367 2.308 -12.968 1.00 88.25 94 LYS A N 1
ATOM 705 C CA . LYS A 1 94 ? -11.073 2.654 -11.568 1.00 88.25 94 LYS A CA 1
ATOM 706 C C . LYS A 1 94 ? -9.729 2.078 -11.134 1.00 88.25 94 LYS A C 1
ATOM 708 O O . LYS A 1 94 ? -8.922 2.812 -10.575 1.00 88.25 94 LYS A O 1
ATOM 713 N N . MET A 1 95 ? -9.439 0.832 -11.505 1.00 86.81 95 MET A N 1
ATOM 714 C CA . MET A 1 95 ? -8.157 0.184 -11.222 1.00 86.81 95 MET A CA 1
ATOM 715 C C . MET A 1 95 ? -6.990 0.931 -11.877 1.00 86.81 95 MET A C 1
ATOM 717 O O . MET A 1 95 ? -5.975 1.180 -11.236 1.00 86.81 95 MET A O 1
ATOM 721 N N . LYS A 1 96 ? -7.153 1.400 -13.124 1.00 89.06 96 LYS A N 1
ATOM 722 C CA . LYS A 1 96 ? -6.153 2.254 -13.791 1.00 89.06 96 LYS A CA 1
ATOM 723 C C . LYS A 1 96 ? -5.931 3.580 -13.062 1.00 89.06 96 LYS A C 1
ATOM 725 O O . LYS A 1 96 ? -4.796 4.042 -12.978 1.00 89.06 96 LYS A O 1
ATOM 730 N N . ASN A 1 97 ? -6.991 4.216 -12.562 1.00 91.69 97 ASN A N 1
ATOM 731 C CA . ASN A 1 97 ? -6.859 5.459 -11.799 1.00 91.69 97 ASN A CA 1
ATOM 732 C C . ASN A 1 97 ? -6.149 5.222 -10.459 1.00 91.69 97 ASN A C 1
ATOM 734 O O . ASN A 1 97 ? -5.252 5.974 -10.087 1.00 91.69 97 ASN A O 1
ATOM 738 N N . LEU A 1 98 ? -6.504 4.139 -9.774 1.00 90.69 98 LEU A N 1
ATOM 739 C CA . LEU A 1 98 ? -5.878 3.725 -8.527 1.00 90.69 98 LEU A CA 1
ATOM 740 C C . LEU A 1 98 ? -4.394 3.393 -8.710 1.00 90.69 98 LEU A C 1
ATOM 742 O O . LEU A 1 98 ? -3.561 3.875 -7.947 1.00 90.69 98 LEU A O 1
ATOM 746 N N . HIS A 1 99 ? -4.045 2.667 -9.772 1.00 89.88 99 HIS A N 1
ATOM 747 C CA . HIS A 1 99 ? -2.656 2.371 -10.112 1.00 89.88 99 HIS A CA 1
ATOM 748 C C . HIS A 1 99 ? -1.835 3.649 -10.343 1.00 89.88 99 HIS A C 1
ATOM 750 O O . HIS A 1 99 ? -0.719 3.750 -9.848 1.00 89.88 99 HIS A O 1
ATOM 756 N N . LYS A 1 100 ? -2.399 4.673 -11.004 1.00 93.31 100 LYS A N 1
ATOM 757 C CA . LYS A 1 100 ? -1.730 5.980 -11.159 1.00 93.31 100 LYS A CA 1
ATOM 758 C C . LYS A 1 100 ? -1.466 6.671 -9.819 1.00 93.31 100 LYS A C 1
ATOM 760 O O . LYS A 1 100 ? -0.425 7.303 -9.662 1.00 93.31 100 LYS A O 1
ATOM 765 N N . ARG A 1 101 ? -2.396 6.568 -8.862 1.00 92.69 101 ARG A N 1
ATOM 766 C CA . ARG A 1 101 ? -2.211 7.121 -7.510 1.00 92.69 101 ARG A CA 1
ATOM 767 C C . ARG A 1 101 ? -1.098 6.379 -6.763 1.00 92.69 101 ARG A C 1
ATOM 769 O O . ARG A 1 101 ? -0.214 7.036 -6.220 1.00 92.69 101 ARG A O 1
ATOM 776 N N . PHE A 1 102 ? -1.085 5.043 -6.810 1.00 89.00 102 PHE A N 1
ATOM 777 C CA . PHE A 1 102 ? -0.001 4.234 -6.235 1.00 89.00 102 PHE A CA 1
ATOM 778 C C . PHE A 1 102 ? 1.355 4.546 -6.868 1.00 89.00 102 PHE A C 1
ATOM 780 O O . PHE A 1 102 ? 2.333 4.727 -6.149 1.00 89.00 102 PHE A O 1
ATOM 787 N N . ASP A 1 103 ? 1.413 4.668 -8.193 1.00 91.12 103 ASP A N 1
ATOM 788 C CA . ASP A 1 103 ? 2.645 4.989 -8.911 1.00 91.12 103 ASP A CA 1
ATOM 789 C C . ASP A 1 103 ? 3.218 6.350 -8.489 1.00 91.12 103 ASP A C 1
ATOM 791 O O . ASP A 1 103 ? 4.408 6.462 -8.178 1.00 91.12 103 ASP A O 1
ATOM 795 N N . ALA A 1 104 ? 2.365 7.375 -8.394 1.00 91.75 104 ALA A N 1
ATOM 796 C CA . ALA A 1 104 ? 2.760 8.700 -7.920 1.00 91.75 104 ALA A CA 1
ATOM 797 C C . ALA A 1 104 ? 3.198 8.677 -6.445 1.00 91.75 104 ALA A C 1
ATOM 799 O O . ALA A 1 104 ? 4.163 9.347 -6.071 1.00 91.75 104 ALA A O 1
ATOM 800 N N . PHE A 1 105 ? 2.515 7.897 -5.607 1.00 87.50 105 PHE A N 1
ATOM 801 C CA . PHE A 1 105 ? 2.861 7.726 -4.199 1.00 87.50 105 PHE A CA 1
ATOM 802 C C . PHE A 1 105 ? 4.225 7.045 -4.020 1.00 87.50 105 PHE A C 1
ATOM 804 O O . PHE A 1 105 ? 5.066 7.550 -3.276 1.00 87.50 105 PHE A O 1
ATOM 811 N N . LEU A 1 106 ? 4.479 5.941 -4.728 1.00 87.38 106 LEU A N 1
ATOM 812 C CA . LEU A 1 106 ? 5.755 5.223 -4.669 1.00 87.38 106 LEU A CA 1
ATOM 813 C C . LEU A 1 106 ? 6.898 6.045 -5.264 1.00 87.38 106 LEU A C 1
ATOM 815 O O . LEU A 1 106 ? 7.985 6.052 -4.697 1.00 87.38 106 LEU A O 1
ATOM 819 N N . THR A 1 107 ? 6.650 6.788 -6.345 1.00 90.44 107 THR A N 1
ATOM 820 C CA . THR A 1 107 ? 7.641 7.712 -6.922 1.00 90.44 107 THR A CA 1
ATOM 821 C C . THR A 1 107 ? 8.119 8.726 -5.879 1.00 90.44 107 THR A C 1
ATOM 823 O O . THR A 1 107 ? 9.322 8.837 -5.656 1.00 90.44 107 THR A O 1
ATOM 826 N N . LYS A 1 108 ? 7.195 9.366 -5.145 1.00 87.50 108 LYS A N 1
ATOM 827 C CA . LYS A 1 108 ? 7.552 10.279 -4.042 1.00 87.50 108 LYS A CA 1
ATOM 828 C C . LYS A 1 108 ? 8.367 9.584 -2.951 1.00 87.50 108 LYS A C 1
ATOM 830 O O . LYS A 1 108 ? 9.310 10.160 -2.434 1.00 87.50 108 LYS A O 1
ATOM 835 N N . ILE A 1 109 ? 8.021 8.345 -2.592 1.00 84.44 109 ILE A N 1
ATOM 836 C CA . ILE A 1 109 ? 8.762 7.592 -1.568 1.00 84.44 109 ILE A CA 1
ATOM 837 C C . ILE A 1 109 ? 10.181 7.263 -2.024 1.00 84.44 109 ILE A C 1
ATOM 839 O O . ILE A 1 109 ? 11.108 7.388 -1.231 1.00 84.44 109 ILE A O 1
ATOM 843 N N . ILE A 1 110 ? 10.358 6.867 -3.283 1.00 85.94 110 ILE A N 1
ATOM 844 C CA . ILE A 1 110 ? 11.677 6.596 -3.859 1.00 85.94 110 ILE A CA 1
ATOM 845 C C . ILE A 1 110 ? 12.527 7.878 -3.870 1.00 85.94 110 ILE A C 1
ATOM 847 O O . ILE A 1 110 ? 13.705 7.825 -3.524 1.00 85.94 110 ILE A O 1
ATOM 851 N N . GLU A 1 111 ? 11.948 9.024 -4.236 1.00 86.50 111 GLU A N 1
ATOM 852 C CA . GLU A 1 111 ? 12.625 10.331 -4.213 1.00 86.50 111 GLU A CA 1
ATOM 853 C C . GLU A 1 111 ? 13.008 10.767 -2.789 1.00 86.50 111 GLU A C 1
ATOM 855 O O . GLU A 1 111 ? 14.169 11.110 -2.544 1.00 86.50 111 GLU A O 1
ATOM 860 N N . ASP A 1 112 ? 12.070 10.686 -1.836 1.00 81.25 112 ASP A N 1
ATOM 861 C CA . ASP A 1 112 ? 12.309 10.968 -0.413 1.00 81.25 112 ASP A CA 1
ATOM 862 C C . ASP A 1 112 ? 13.456 10.091 0.129 1.00 81.25 112 ASP A C 1
ATOM 864 O O . ASP A 1 112 ? 14.326 10.557 0.870 1.00 81.25 112 ASP A O 1
ATOM 868 N N . HIS A 1 113 ? 13.468 8.810 -0.256 1.00 78.69 113 HIS A N 1
ATOM 869 C CA . HIS A 1 113 ? 14.458 7.825 0.179 1.00 78.69 113 HIS A CA 1
ATOM 870 C C . HIS A 1 113 ? 15.858 8.130 -0.368 1.00 78.69 113 HIS A C 1
ATOM 872 O O . HIS A 1 113 ? 16.806 8.221 0.415 1.00 78.69 113 HIS A O 1
ATOM 878 N N . LYS A 1 114 ? 15.979 8.393 -1.679 1.00 77.31 114 LYS A N 1
ATOM 879 C CA . LYS A 1 114 ? 17.245 8.798 -2.324 1.00 77.31 114 LYS A CA 1
ATOM 880 C C . LYS A 1 114 ? 17.832 10.049 -1.658 1.00 77.31 114 LYS A C 1
ATOM 882 O O . LYS A 1 114 ? 18.991 10.042 -1.251 1.00 77.31 114 LYS A O 1
ATOM 887 N N . THR A 1 115 ? 17.002 11.071 -1.438 1.00 77.62 115 THR A N 1
ATOM 888 C CA . THR A 1 115 ? 17.419 12.347 -0.824 1.00 77.62 115 THR A CA 1
ATOM 889 C C . THR A 1 115 ? 17.916 12.171 0.619 1.00 77.62 115 THR A C 1
ATOM 891 O O . THR A 1 115 ? 18.875 12.816 1.047 1.00 77.62 115 THR A O 1
ATOM 894 N N . ASN A 1 116 ? 17.292 11.283 1.398 1.00 69.19 116 ASN A N 1
ATOM 895 C CA . ASN A 1 116 ? 17.730 10.995 2.768 1.00 69.19 116 ASN A CA 1
ATOM 896 C C . ASN A 1 116 ? 19.050 10.215 2.830 1.00 69.19 116 ASN A C 1
ATOM 898 O O . ASN A 1 116 ? 19.811 10.390 3.785 1.00 69.19 116 ASN A O 1
ATOM 902 N N . ASN A 1 117 ? 19.326 9.372 1.834 1.00 66.50 117 ASN A N 1
ATOM 903 C CA . ASN A 1 117 ? 20.552 8.579 1.769 1.00 66.50 117 ASN A CA 1
ATOM 904 C C . ASN A 1 117 ? 21.777 9.450 1.413 1.00 66.50 117 ASN A C 1
ATOM 906 O O . ASN A 1 117 ? 22.858 9.255 1.965 1.00 66.50 117 ASN A O 1
ATOM 910 N N . GLU A 1 118 ? 21.593 10.466 0.563 1.00 61.00 118 GLU A N 1
ATOM 911 C CA . GLU A 1 118 ? 22.638 11.432 0.177 1.00 61.00 118 GLU A CA 1
ATOM 912 C C . GLU A 1 118 ? 23.071 12.352 1.333 1.00 61.00 118 GLU A C 1
ATOM 914 O O . GLU A 1 118 ? 24.244 12.703 1.454 1.00 61.00 118 GLU A O 1
ATOM 919 N N . ASN A 1 119 ? 22.147 12.702 2.233 1.00 57.44 119 ASN A N 1
ATOM 920 C CA . ASN A 1 119 ? 22.393 13.649 3.326 1.00 57.44 119 ASN A CA 1
ATOM 921 C C . ASN A 1 119 ? 23.111 13.047 4.553 1.00 57.44 119 ASN A C 1
ATOM 923 O O . ASN A 1 119 ? 23.245 13.725 5.573 1.00 57.44 119 ASN A O 1
ATOM 927 N N . GLY A 1 120 ? 23.549 11.783 4.504 1.00 52.84 120 GLY A N 1
ATOM 928 C CA . GLY A 1 120 ? 24.382 11.146 5.540 1.00 52.84 120 GLY A CA 1
ATOM 929 C C . GLY A 1 120 ? 23.742 10.982 6.931 1.00 52.84 120 GLY A C 1
ATOM 930 O O . GLY A 1 120 ? 24.384 10.461 7.839 1.00 52.84 120 GLY A O 1
ATOM 931 N N . ASN A 1 121 ? 22.484 11.396 7.108 1.00 48.62 121 ASN A N 1
ATOM 932 C CA . ASN A 1 121 ? 21.744 11.350 8.376 1.00 48.62 121 ASN A CA 1
ATOM 933 C C . ASN A 1 121 ? 20.970 10.037 8.594 1.00 48.62 121 ASN A C 1
ATOM 935 O O . ASN A 1 121 ? 20.356 9.841 9.644 1.00 48.62 121 ASN A O 1
ATOM 939 N N . GLY A 1 122 ? 20.979 9.130 7.616 1.00 49.34 122 GLY A N 1
ATOM 940 C CA . GLY A 1 122 ? 20.354 7.821 7.738 1.00 49.34 122 GLY A CA 1
ATOM 941 C C . GLY A 1 122 ? 21.250 6.854 8.504 1.00 49.34 122 GLY A C 1
ATOM 942 O O . GLY A 1 122 ? 22.321 6.474 8.035 1.00 49.34 122 GLY A O 1
ATOM 943 N N . THR A 1 123 ? 20.783 6.361 9.654 1.00 46.25 123 THR A N 1
ATOM 944 C CA . THR A 1 123 ? 21.179 5.008 10.069 1.00 46.25 123 THR A CA 1
ATOM 945 C C . THR A 1 123 ? 20.959 4.095 8.860 1.00 46.25 123 THR A C 1
ATOM 947 O O . THR A 1 123 ? 19.923 4.218 8.213 1.00 46.25 123 THR A O 1
ATOM 950 N N . LYS A 1 124 ? 21.932 3.239 8.503 1.00 53.38 124 LYS A N 1
ATOM 951 C CA . LYS A 1 124 ? 21.797 2.212 7.450 1.00 53.38 124 LYS A CA 1
ATOM 952 C C . LYS A 1 124 ? 20.637 1.274 7.805 1.00 53.38 124 LYS A C 1
ATOM 954 O O . LYS A 1 124 ? 20.849 0.163 8.288 1.00 53.38 124 LYS A O 1
ATOM 959 N N . HIS A 1 125 ? 19.405 1.726 7.637 1.00 54.97 125 HIS A N 1
ATOM 960 C CA . HIS A 1 125 ? 18.235 0.911 7.839 1.00 54.97 125 HIS A CA 1
ATOM 961 C C . HIS A 1 125 ? 18.094 0.095 6.562 1.00 54.97 125 HIS A C 1
ATOM 963 O O . HIS A 1 125 ? 17.845 0.630 5.490 1.00 54.97 125 HIS A O 1
ATOM 969 N N . SER A 1 126 ? 18.350 -1.209 6.650 1.00 71.75 126 SER A N 1
ATOM 970 C CA . SER A 1 126 ? 18.264 -2.107 5.499 1.00 71.75 126 SER A CA 1
ATOM 971 C C . SER A 1 126 ? 16.801 -2.465 5.217 1.00 71.75 126 SER A C 1
ATOM 973 O O . SER A 1 126 ? 16.407 -3.628 5.356 1.00 71.75 126 SER A O 1
ATOM 975 N N . ASP A 1 127 ? 15.974 -1.470 4.912 1.00 83.94 127 ASP A N 1
ATOM 976 C CA . ASP A 1 127 ? 14.636 -1.726 4.381 1.00 83.94 127 ASP A CA 1
ATOM 977 C C . ASP A 1 127 ? 14.723 -2.311 2.959 1.00 83.94 127 ASP A C 1
ATOM 979 O O . ASP A 1 127 ? 15.787 -2.321 2.323 1.00 83.94 127 ASP A O 1
ATOM 983 N N . LEU A 1 128 ? 13.622 -2.900 2.489 1.00 87.25 128 LEU A N 1
ATOM 984 C CA . LEU A 1 128 ? 13.593 -3.543 1.175 1.00 87.25 128 LEU A CA 1
ATOM 985 C C . LEU A 1 128 ? 13.907 -2.539 0.058 1.00 87.25 128 LEU A C 1
ATOM 987 O O . LEU A 1 128 ? 14.706 -2.855 -0.821 1.00 87.25 128 LEU A O 1
ATOM 991 N N . LEU A 1 129 ? 13.334 -1.335 0.118 1.00 87.75 129 LEU A N 1
ATOM 992 C CA . LEU A 1 129 ? 13.556 -0.278 -0.865 1.00 87.75 129 LEU A CA 1
ATOM 993 C C . LEU A 1 129 ? 15.042 0.093 -0.990 1.00 87.75 129 LEU A C 1
ATOM 995 O O . LEU A 1 129 ? 15.560 0.153 -2.102 1.00 87.75 129 LEU A O 1
ATOM 999 N N . SER A 1 130 ? 15.757 0.232 0.125 1.00 83.25 130 SER A N 1
ATOM 1000 C CA . SER A 1 130 ? 17.203 0.483 0.165 1.00 83.25 130 SER A CA 1
ATOM 1001 C C . SER A 1 130 ? 17.987 -0.612 -0.549 1.00 83.25 130 SER A C 1
ATOM 1003 O O . SER A 1 130 ? 18.939 -0.331 -1.275 1.00 83.25 130 SER A O 1
ATOM 1005 N N . LYS A 1 131 ? 17.594 -1.878 -0.354 1.00 85.75 131 LYS A N 1
ATOM 1006 C CA . LYS A 1 131 ? 18.239 -3.019 -1.019 1.00 85.75 131 LYS A CA 1
ATOM 1007 C C . LYS A 1 131 ? 17.954 -3.024 -2.516 1.00 85.75 131 LYS A C 1
ATOM 1009 O O . LYS A 1 131 ? 18.874 -3.259 -3.291 1.00 85.75 131 LYS A O 1
ATOM 1014 N N . LEU A 1 132 ? 16.715 -2.750 -2.919 1.00 87.25 132 LEU A N 1
ATOM 1015 C CA . LEU A 1 132 ? 16.328 -2.668 -4.328 1.00 87.25 132 LEU A CA 1
ATOM 1016 C C . LEU A 1 132 ? 17.058 -1.519 -5.041 1.00 87.25 132 LEU A C 1
ATOM 1018 O O . LEU A 1 132 ? 17.604 -1.725 -6.121 1.00 87.25 132 LEU A O 1
ATOM 1022 N N . ILE A 1 133 ? 17.158 -0.343 -4.415 1.00 83.75 133 ILE A N 1
ATOM 1023 C CA . ILE A 1 133 ? 17.940 0.785 -4.945 1.00 83.75 133 ILE A CA 1
ATOM 1024 C C . ILE A 1 133 ? 19.430 0.421 -5.030 1.00 83.75 133 ILE A C 1
ATOM 1026 O O . ILE A 1 133 ? 20.046 0.636 -6.068 1.00 83.75 133 ILE A O 1
ATOM 1030 N N . GLY A 1 134 ? 20.008 -0.198 -3.997 1.00 80.12 134 GLY A N 1
ATOM 1031 C CA . GLY A 1 134 ? 21.409 -0.633 -4.036 1.00 80.12 134 GLY A CA 1
ATOM 1032 C C . GLY A 1 134 ? 21.696 -1.660 -5.140 1.00 80.12 134 GLY A C 1
ATOM 1033 O O . GLY A 1 134 ? 22.732 -1.594 -5.795 1.00 80.12 134 GLY A O 1
ATOM 1034 N N . LEU A 1 135 ? 20.764 -2.584 -5.404 1.00 80.19 135 LEU A N 1
ATOM 1035 C CA . LEU A 1 135 ? 20.876 -3.534 -6.518 1.00 80.19 135 LEU A CA 1
ATOM 1036 C C . LEU A 1 135 ? 20.840 -2.837 -7.882 1.00 80.19 135 LEU A C 1
ATOM 1038 O O . LEU A 1 135 ? 21.526 -3.274 -8.799 1.00 80.19 135 LEU A O 1
ATOM 1042 N N . LYS A 1 136 ? 20.093 -1.738 -8.021 1.00 76.44 136 LYS A N 1
ATOM 1043 C CA . LYS A 1 136 ? 20.095 -0.928 -9.244 1.00 76.44 136 LYS A CA 1
ATOM 1044 C C . LYS A 1 136 ? 21.465 -0.292 -9.528 1.00 76.44 136 LYS A C 1
ATOM 1046 O O . LYS A 1 136 ? 21.824 -0.156 -10.693 1.00 76.44 136 LYS A O 1
ATOM 1051 N N . GLU A 1 137 ? 22.226 0.080 -8.498 1.00 69.69 137 GLU A N 1
ATOM 1052 C CA . GLU A 1 137 ? 23.523 0.767 -8.636 1.00 69.69 137 GLU A CA 1
ATOM 1053 C C . GLU A 1 137 ? 24.709 -0.181 -8.895 1.00 69.69 137 GLU A C 1
ATOM 1055 O O . GLU A 1 137 ? 25.676 0.209 -9.543 1.00 69.69 137 GLU A O 1
ATOM 1060 N N . VAL A 1 138 ? 24.654 -1.430 -8.416 1.00 64.81 138 VAL A N 1
ATOM 1061 C CA . VAL A 1 138 ? 25.765 -2.402 -8.537 1.00 64.81 138 VAL A CA 1
ATOM 1062 C C . VAL A 1 138 ? 25.829 -3.067 -9.921 1.00 64.81 138 VAL A C 1
ATOM 1064 O O . VAL A 1 138 ? 26.891 -3.528 -10.341 1.00 64.81 138 VAL A O 1
ATOM 1067 N N . VAL A 1 139 ? 24.719 -3.110 -10.660 1.00 60.28 139 VAL A N 1
ATOM 1068 C CA . VAL A 1 139 ? 24.595 -3.854 -11.929 1.00 60.28 139 VAL A CA 1
ATOM 1069 C C . VAL A 1 139 ? 24.975 -2.976 -13.130 1.00 60.28 139 VAL A C 1
ATOM 1071 O O . VAL A 1 139 ? 24.235 -2.846 -14.104 1.00 60.28 139 VAL A O 1
ATOM 1074 N N . ASP A 1 140 ? 26.157 -2.356 -13.090 1.00 55.47 140 ASP A N 1
ATOM 1075 C CA . ASP A 1 140 ? 26.658 -1.551 -14.218 1.00 55.47 140 ASP A CA 1
ATOM 1076 C C . ASP A 1 140 ? 27.296 -2.415 -15.336 1.00 55.47 140 ASP A C 1
ATOM 1078 O O . ASP A 1 1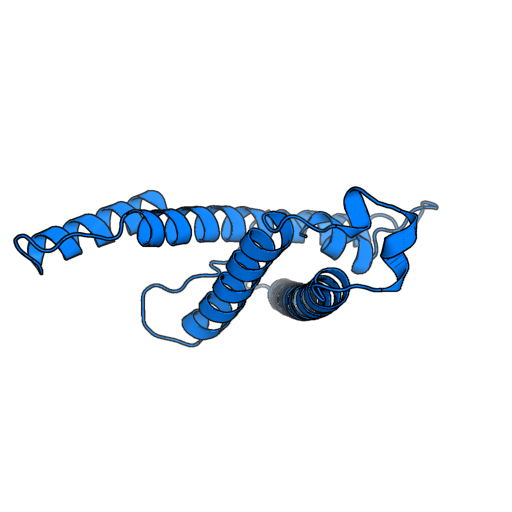40 ? 27.803 -1.885 -16.322 1.00 55.47 140 ASP A O 1
ATOM 1082 N N . GLY A 1 141 ? 27.226 -3.753 -15.223 1.00 57.25 141 GLY A N 1
ATOM 1083 C CA . GLY A 1 141 ? 27.870 -4.707 -16.141 1.00 57.25 141 GLY A CA 1
ATOM 1084 C C . GLY A 1 141 ? 27.021 -5.862 -16.699 1.00 57.25 141 GLY A C 1
ATOM 1085 O O . GLY A 1 141 ? 27.556 -6.618 -17.504 1.00 57.25 141 GLY A O 1
ATOM 1086 N N . GLU A 1 142 ? 25.740 -6.018 -16.331 1.00 58.44 142 GLU A N 1
ATOM 1087 C CA . GLU A 1 142 ? 24.871 -7.090 -16.867 1.00 58.44 142 GLU A CA 1
ATOM 1088 C C . GLU A 1 142 ? 23.662 -6.556 -17.656 1.00 58.44 142 GLU A C 1
ATOM 1090 O O . GLU A 1 142 ? 23.210 -5.425 -17.470 1.00 58.44 142 GLU A O 1
ATOM 1095 N N . GLU A 1 143 ? 23.138 -7.406 -18.545 1.00 61.00 143 GLU A N 1
ATOM 1096 C CA . GLU A 1 143 ? 22.078 -7.139 -19.531 1.00 61.00 143 GLU A CA 1
ATOM 1097 C C . GLU A 1 143 ? 20.717 -6.772 -18.899 1.00 61.00 143 GLU A C 1
ATOM 1099 O O . GLU A 1 143 ? 19.863 -6.184 -19.564 1.00 61.00 143 GLU A O 1
ATOM 1104 N N . TRP A 1 144 ? 20.520 -7.046 -17.601 1.00 62.62 144 TRP A N 1
ATOM 1105 C CA . TRP A 1 144 ? 19.288 -6.725 -16.879 1.00 62.62 144 TRP A CA 1
ATOM 1106 C C . TRP A 1 144 ? 19.518 -5.681 -15.779 1.00 62.62 144 TRP A C 1
ATOM 1108 O O . TRP A 1 144 ? 20.070 -5.967 -14.718 1.00 62.62 144 TRP A O 1
ATOM 1118 N N . ARG A 1 145 ? 19.066 -4.448 -16.033 1.00 70.69 145 ARG A N 1
ATOM 1119 C CA . ARG A 1 145 ? 19.114 -3.333 -15.077 1.00 70.69 145 ARG A CA 1
ATOM 1120 C C . ARG A 1 145 ? 17.763 -3.168 -14.398 1.00 70.69 145 ARG A C 1
ATOM 1122 O O . ARG A 1 145 ? 16.761 -2.970 -15.080 1.00 70.69 145 ARG A O 1
ATOM 1129 N N . LEU A 1 146 ? 17.750 -3.189 -13.065 1.00 82.56 146 LEU A N 1
ATOM 1130 C CA . LEU A 1 146 ? 16.548 -2.906 -12.285 1.00 82.56 146 LEU A CA 1
ATOM 1131 C C . L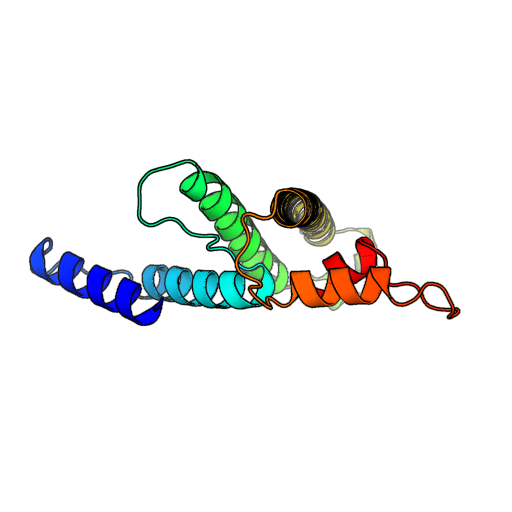EU A 1 146 ? 16.150 -1.433 -12.467 1.00 82.56 146 LEU A C 1
ATOM 1133 O O . LEU A 1 146 ? 16.911 -0.522 -12.136 1.00 82.56 146 LEU A O 1
ATOM 1137 N N . THR A 1 147 ? 14.965 -1.180 -13.008 1.00 87.38 147 THR A N 1
ATOM 1138 C CA . THR A 1 147 ? 14.444 0.176 -13.219 1.00 87.38 147 THR A CA 1
ATOM 1139 C C . THR A 1 147 ? 13.563 0.627 -12.056 1.00 87.38 147 THR A C 1
ATOM 1141 O O . THR A 1 147 ? 13.085 -0.182 -11.265 1.00 87.38 147 THR A O 1
ATOM 1144 N N . ASP A 1 148 ? 13.285 1.933 -11.960 1.00 86.25 148 ASP A N 1
ATOM 1145 C CA . ASP A 1 148 ? 12.321 2.437 -10.968 1.00 86.25 148 ASP A CA 1
ATOM 1146 C C . ASP A 1 148 ? 10.917 1.848 -11.214 1.00 86.25 148 ASP A C 1
ATOM 1148 O O . ASP A 1 148 ? 10.150 1.682 -10.271 1.00 86.25 148 ASP A O 1
ATOM 1152 N N . THR A 1 149 ? 10.591 1.469 -12.455 1.00 88.94 149 THR A N 1
ATOM 1153 C CA . THR A 1 149 ? 9.362 0.733 -12.784 1.00 88.94 149 THR A CA 1
ATOM 1154 C C . THR A 1 149 ? 9.357 -0.655 -12.152 1.00 88.94 149 THR A C 1
ATOM 1156 O O . THR A 1 149 ? 8.359 -1.032 -11.546 1.00 88.94 149 THR A O 1
ATOM 1159 N N . ASP A 1 150 ? 10.470 -1.386 -12.228 1.00 88.81 150 ASP A N 1
ATOM 1160 C CA . ASP A 1 150 ? 10.584 -2.726 -11.640 1.00 88.81 150 ASP A CA 1
ATOM 1161 C C . ASP A 1 150 ? 10.526 -2.665 -10.110 1.00 88.81 150 ASP A C 1
ATOM 1163 O O . ASP A 1 150 ? 9.832 -3.456 -9.477 1.00 88.81 150 ASP A O 1
ATOM 1167 N N . ILE A 1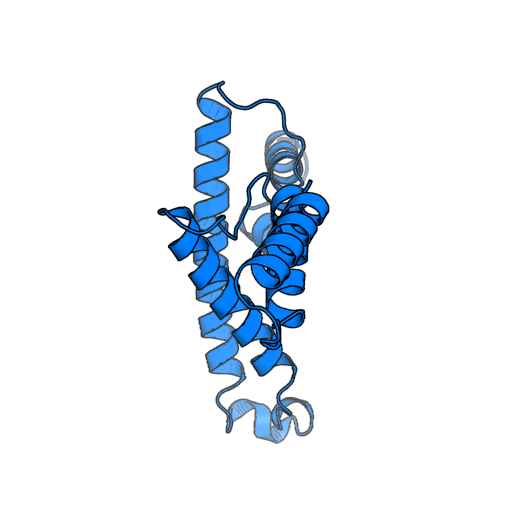 151 ? 11.189 -1.672 -9.504 1.00 89.25 151 ILE A N 1
ATOM 1168 C CA . ILE A 1 151 ? 11.115 -1.424 -8.056 1.00 89.25 151 ILE A CA 1
ATOM 1169 C C . ILE A 1 151 ? 9.671 -1.139 -7.642 1.00 89.25 151 ILE A C 1
ATOM 1171 O O . ILE A 1 151 ? 9.179 -1.739 -6.689 1.00 89.25 151 ILE A O 1
ATOM 1175 N N . LYS A 1 152 ? 8.974 -0.248 -8.358 1.00 89.75 152 LYS A N 1
ATOM 1176 C CA . LYS A 1 152 ? 7.568 0.062 -8.073 1.00 89.75 152 LYS A CA 1
ATOM 1177 C C . LYS A 1 152 ? 6.675 -1.162 -8.238 1.00 89.75 152 LYS A C 1
ATOM 1179 O O . LYS A 1 152 ? 5.822 -1.374 -7.388 1.00 89.75 152 LYS A O 1
ATOM 1184 N N . ALA A 1 153 ? 6.899 -1.981 -9.264 1.00 88.25 153 ALA A N 1
ATOM 1185 C CA . ALA A 1 153 ? 6.141 -3.207 -9.497 1.00 88.25 153 ALA A CA 1
ATOM 1186 C C . ALA A 1 153 ? 6.343 -4.259 -8.394 1.00 88.25 153 ALA A C 1
ATOM 1188 O O . ALA A 1 153 ? 5.415 -4.995 -8.095 1.00 88.25 153 ALA A O 1
ATOM 1189 N N . LEU A 1 154 ? 7.525 -4.319 -7.771 1.00 87.25 154 LEU A N 1
ATOM 1190 C CA . LEU A 1 154 ? 7.801 -5.215 -6.640 1.00 87.25 154 LEU A CA 1
ATOM 1191 C C . LEU A 1 154 ? 7.222 -4.716 -5.304 1.00 87.25 154 LEU A C 1
ATOM 1193 O O . LEU A 1 154 ? 7.132 -5.490 -4.352 1.00 87.25 154 LEU A O 1
ATOM 1197 N N . LEU A 1 155 ? 6.888 -3.426 -5.211 1.00 83.75 155 LEU A N 1
ATOM 1198 C CA . LEU A 1 155 ? 6.295 -2.801 -4.022 1.00 83.75 155 LEU A CA 1
ATOM 1199 C C . LEU A 1 155 ? 4.763 -2.686 -4.090 1.00 83.75 155 LEU A C 1
ATOM 1201 O O . LEU A 1 155 ? 4.147 -2.379 -3.066 1.00 83.75 155 LEU A O 1
ATOM 1205 N N . LEU A 1 156 ? 4.181 -2.881 -5.276 1.00 74.06 156 LEU A N 1
ATOM 1206 C CA . LEU A 1 156 ? 2.742 -2.868 -5.567 1.00 74.06 156 LEU A CA 1
ATOM 1207 C C . LEU A 1 156 ? 2.132 -4.262 -5.384 1.00 74.06 156 LEU A C 1
ATOM 1209 O O . LEU A 1 156 ? 0.994 -4.314 -4.869 1.00 74.06 156 LEU A O 1
#

InterPro domains:
  IPR001128 Cytochrome P450 [PF00067] (2-155)
  IPR036396 Cytochrome P450 superfamily [G3DSA:1.10.630.10] (1-156)
  IPR036396 Cytochrome P450 superfamily [SSF48264] (2-155)

Sequence (156 aa):
EEVAVLTKALAQSSKNNKGSPVNLADLLNVCTTNALARVLLGTRVCGDGEGLADKKSQEFKEMVVEVMVLSGIFNLGDFIPSLEWFDFQRVASKMKNLHKRFDAFLTKIIEDHKTNNENGNGTKHSDLLSKLIGLKEVVDGEEWRLTDTDIKALLL

Organism: Papaver nudicaule (NCBI:txid74823)

Secondary structure (DSSP, 8-state):
-HHHHHHHHHHHHHHHSTT----HHHHHHHHHHHHHHHHHHSS-SS-SSSSTHHHHHHHHHHHHHHHHHHHHS--HHHH-GGGGGG-TT-HHHHHHHHHHHHHHHHHHHHHHHHHHHHTS-------HHHHHHHHHHH-SSSS-PPPHHHHHHHH-

Foldseek 3Di:
DLVVLLVVVVVVCCVPPVPDDDDPVVSVCQSVQQVLCCQAQVGGCPDPPDDPSPVSNVLVVVLVVLCVVLVPDDFVCVVPVVCVVVCVVCSVVSVVVSVVSLLVSLVVSLVVSVVVVVVVPDDPRPHNSSVLVVQQVVPPDDPDHRDSVNSSVVVD

pLDDT: mean 77.11, std 12.14, range [37.94, 93.31]

Radius of gyration: 19.57 Å; chains: 1; bounding box: 48×30×55 Å